Protein AF-A0A924Z3X6-F1 (afdb_monomer_lite)

Structure (mmCIF, N/CA/C/O backbone):
data_AF-A0A924Z3X6-F1
#
_entry.id   AF-A0A924Z3X6-F1
#
loop_
_atom_site.group_PDB
_atom_site.id
_atom_site.type_symbol
_atom_site.label_atom_id
_atom_site.label_alt_id
_atom_site.label_comp_id
_atom_site.label_asym_id
_atom_site.label_entity_id
_atom_site.label_seq_id
_atom_site.pdbx_PDB_ins_code
_atom_site.Cartn_x
_atom_site.Cartn_y
_atom_site.Cartn_z
_atom_site.occupancy
_atom_site.B_iso_or_equiv
_atom_site.auth_seq_id
_atom_site.auth_comp_id
_atom_site.auth_asym_id
_atom_site.auth_atom_id
_atom_site.pdbx_PDB_model_num
ATOM 1 N N . MET A 1 1 ? -10.266 22.240 -8.077 1.00 34.47 1 MET A N 1
ATOM 2 C CA . MET A 1 1 ? -9.294 21.829 -9.109 1.00 34.47 1 MET A CA 1
ATOM 3 C C . MET A 1 1 ? -8.968 20.367 -8.883 1.00 34.47 1 MET A C 1
ATOM 5 O O . MET A 1 1 ? -8.424 20.039 -7.839 1.00 34.47 1 MET A O 1
ATOM 9 N N . THR 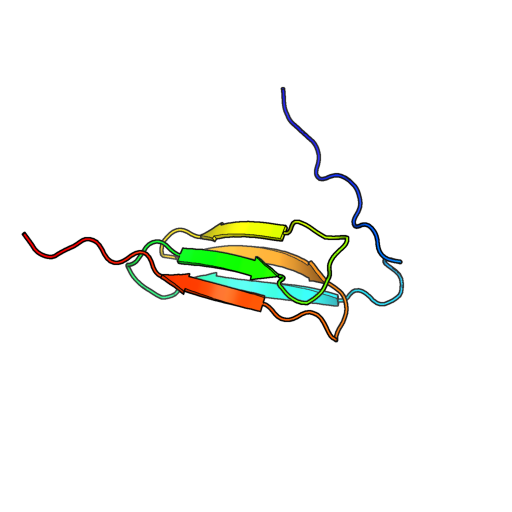A 1 2 ? -9.378 19.489 -9.792 1.00 40.59 2 THR A N 1
ATOM 10 C CA . THR A 1 2 ? -9.133 18.045 -9.683 1.00 40.59 2 THR A CA 1
ATOM 11 C C . THR A 1 2 ? -7.756 17.776 -10.281 1.00 40.59 2 THR A C 1
ATOM 13 O O . THR A 1 2 ? -7.613 17.759 -11.500 1.00 40.59 2 THR A O 1
ATOM 16 N N . GLN A 1 3 ? -6.715 17.669 -9.450 1.00 52.97 3 GLN A N 1
ATOM 17 C CA . GLN A 1 3 ? -5.399 17.279 -9.954 1.00 52.97 3 GLN A CA 1
ATOM 18 C C . GLN A 1 3 ? -5.442 15.794 -10.322 1.00 52.97 3 GLN A C 1
ATOM 20 O O . GLN A 1 3 ? -5.541 14.928 -9.454 1.00 52.97 3 GLN A O 1
ATOM 25 N N . LEU A 1 4 ? -5.416 15.518 -11.626 1.00 55.88 4 LEU A N 1
ATOM 26 C CA . LEU A 1 4 ? -5.138 14.194 -12.173 1.00 55.88 4 LEU A CA 1
ATOM 27 C C . LEU A 1 4 ? -3.767 13.738 -11.636 1.00 55.88 4 LEU A C 1
ATOM 29 O O . LEU A 1 4 ? -2.867 14.582 -11.570 1.00 55.88 4 LEU A O 1
ATOM 33 N N . PRO A 1 5 ? -3.569 12.462 -11.250 1.00 55.31 5 PRO A N 1
ATOM 34 C CA . PRO A 1 5 ? -2.264 12.003 -10.795 1.00 55.31 5 PRO A CA 1
ATOM 35 C C . PRO A 1 5 ? -1.250 12.274 -11.907 1.00 55.31 5 PRO A C 1
ATOM 37 O O . PRO A 1 5 ? -1.377 11.738 -13.009 1.00 55.31 5 PRO A O 1
ATOM 40 N N . SER A 1 6 ? -0.278 13.149 -11.642 1.00 58.00 6 SER A N 1
ATOM 41 C CA . SER A 1 6 ? 0.859 13.350 -12.533 1.00 58.00 6 SER A CA 1
ATOM 42 C C . SER A 1 6 ? 1.494 11.989 -12.785 1.00 58.00 6 SER A C 1
ATOM 44 O O . SER A 1 6 ? 1.664 11.213 -11.839 1.00 58.00 6 SER A O 1
ATOM 46 N N . ALA A 1 7 ? 1.786 11.690 -14.053 1.00 60.78 7 ALA A N 1
ATOM 47 C CA . ALA A 1 7 ? 2.412 10.434 -14.433 1.00 60.78 7 ALA A CA 1
ATOM 48 C C . ALA A 1 7 ? 3.627 10.159 -13.529 1.00 60.78 7 ALA A C 1
ATOM 50 O O . ALA A 1 7 ? 4.333 11.106 -13.163 1.00 60.78 7 ALA A O 1
ATOM 51 N N . PRO A 1 8 ? 3.843 8.898 -13.126 1.00 62.09 8 PRO A N 1
ATOM 52 C CA . PRO A 1 8 ? 4.981 8.572 -12.294 1.00 62.09 8 PRO A CA 1
ATOM 53 C C . PRO A 1 8 ? 6.288 8.985 -12.995 1.00 62.09 8 PRO A C 1
ATOM 55 O O . PRO A 1 8 ? 6.377 8.910 -14.221 1.00 62.09 8 PRO A O 1
ATOM 58 N N . PRO A 1 9 ? 7.305 9.420 -12.238 1.00 67.94 9 PRO A N 1
ATOM 59 C CA . PRO A 1 9 ? 8.588 9.891 -12.766 1.00 67.94 9 PRO A CA 1
ATOM 60 C C . PRO A 1 9 ? 9.515 8.749 -13.222 1.00 67.94 9 PRO A C 1
ATOM 62 O O . PRO A 1 9 ? 10.720 8.951 -13.354 1.00 67.94 9 PRO A O 1
ATOM 65 N N . PHE A 1 10 ? 8.975 7.548 -13.410 1.00 70.50 10 PHE A N 1
ATOM 66 C CA . PHE A 1 10 ? 9.689 6.333 -13.779 1.00 70.50 10 PHE A CA 1
ATOM 67 C C . PHE A 1 10 ? 8.994 5.661 -14.959 1.00 70.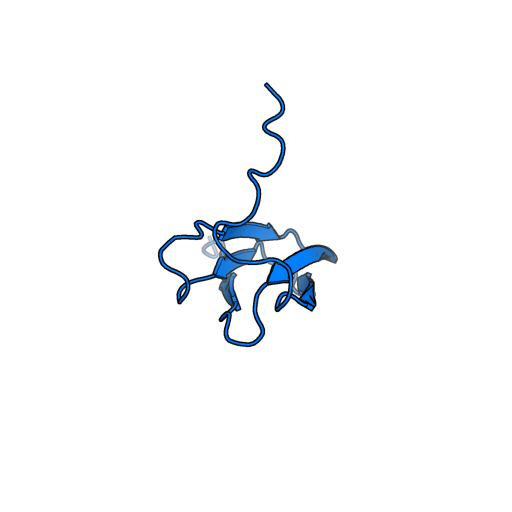50 10 PHE A C 1
ATOM 69 O O . PHE A 1 10 ? 7.799 5.867 -15.194 1.00 70.50 10 PHE A O 1
ATOM 76 N N . ASP A 1 11 ? 9.765 4.877 -15.711 1.00 71.81 11 ASP A N 1
ATOM 77 C CA . ASP A 1 11 ? 9.242 4.128 -16.843 1.00 71.81 11 ASP A CA 1
ATOM 78 C C . ASP A 1 11 ? 8.191 3.126 -16.346 1.00 71.81 11 ASP A C 1
ATOM 80 O O . ASP A 1 11 ? 8.435 2.320 -15.444 1.00 71.81 11 ASP A O 1
ATOM 84 N N . ARG A 1 12 ? 6.984 3.204 -16.911 1.00 71.50 12 ARG A N 1
ATOM 85 C CA . ARG A 1 12 ? 5.877 2.319 -16.527 1.00 71.50 12 ARG A CA 1
ATOM 86 C C . ARG A 1 12 ? 6.115 0.878 -16.961 1.00 71.50 12 ARG A C 1
ATOM 88 O O . ARG A 1 12 ? 5.414 -0.003 -16.479 1.00 71.50 12 ARG A O 1
ATOM 95 N N . THR A 1 13 ? 7.077 0.647 -17.853 1.00 76.88 13 THR A N 1
ATOM 96 C CA . THR A 1 13 ? 7.361 -0.673 -18.425 1.00 76.88 13 THR A CA 1
ATOM 97 C C . THR A 1 13 ? 7.745 -1.706 -17.357 1.00 76.88 13 THR A C 1
ATOM 99 O O . THR A 1 13 ? 7.379 -2.870 -17.495 1.00 76.88 13 THR A O 1
ATOM 102 N N . ASP A 1 14 ? 8.358 -1.266 -16.250 1.00 84.06 14 ASP A N 1
ATOM 103 C CA . ASP A 1 14 ? 8.780 -2.132 -15.134 1.00 84.06 14 ASP A CA 1
ATOM 104 C C . ASP A 1 14 ? 7.885 -2.007 -13.886 1.00 84.06 14 ASP A C 1
ATOM 106 O O . ASP A 1 14 ? 8.213 -2.510 -12.806 1.00 84.06 14 ASP A O 1
ATOM 110 N N . CYS A 1 15 ? 6.748 -1.317 -14.004 1.00 89.50 15 CYS A N 1
ATOM 111 C CA . CYS A 1 15 ? 5.817 -1.143 -12.896 1.00 89.50 15 CYS A CA 1
ATOM 112 C C . CYS A 1 15 ? 4.839 -2.312 -12.789 1.00 89.50 15 CYS A C 1
ATOM 114 O O . CYS A 1 15 ? 4.277 -2.780 -13.777 1.00 89.50 15 CYS A O 1
ATOM 116 N N . ILE A 1 16 ? 4.564 -2.722 -11.556 1.00 92.69 16 ILE A N 1
ATOM 117 C CA . ILE A 1 16 ? 3.517 -3.682 -11.223 1.00 92.69 16 ILE A CA 1
ATOM 118 C C . ILE A 1 16 ? 2.338 -2.977 -10.552 1.00 92.69 16 ILE A C 1
ATOM 120 O O . ILE A 1 16 ? 2.483 -1.908 -9.955 1.00 92.69 16 ILE A O 1
ATOM 124 N N . LEU A 1 17 ? 1.158 -3.597 -10.625 1.00 94.00 17 LEU A N 1
ATOM 125 C CA . LEU A 1 17 ? -0.001 -3.161 -9.855 1.00 94.00 17 LEU A CA 1
ATOM 126 C C . LEU A 1 17 ? 0.118 -3.667 -8.412 1.00 94.00 17 LEU A C 1
ATOM 128 O O . LEU A 1 17 ? 0.040 -4.867 -8.150 1.00 94.00 17 LEU A O 1
ATOM 132 N N . CYS A 1 18 ? 0.249 -2.738 -7.475 1.00 94.75 18 CYS A N 1
ATOM 133 C CA . CYS A 1 18 ? 0.304 -2.997 -6.044 1.00 94.75 18 CYS A CA 1
ATOM 134 C C . CYS A 1 18 ? -1.091 -2.880 -5.417 1.00 94.75 18 CYS A C 1
ATOM 136 O O . CYS A 1 18 ? -1.865 -1.975 -5.742 1.00 94.75 18 CYS A O 1
ATOM 138 N N . HIS A 1 19 ? -1.394 -3.769 -4.467 1.00 96.50 19 HIS A N 1
ATOM 139 C CA . HIS A 1 19 ? -2.634 -3.756 -3.692 1.00 96.50 19 HIS A CA 1
ATOM 140 C C . HIS A 1 19 ? -2.338 -3.836 -2.195 1.00 96.50 19 HIS A C 1
ATOM 142 O O . HIS A 1 19 ? -1.687 -4.770 -1.728 1.00 96.50 19 HIS A O 1
ATOM 148 N N . TYR A 1 20 ? -2.884 -2.885 -1.440 1.00 97.56 20 TYR A N 1
ATOM 149 C CA . TYR A 1 20 ? -2.839 -2.868 0.017 1.00 97.56 20 TYR A CA 1
ATOM 150 C C . TYR A 1 20 ? -4.236 -2.620 0.590 1.00 97.56 20 TYR A C 1
ATOM 152 O O . TYR A 1 20 ? -5.001 -1.819 0.054 1.00 97.56 20 TYR A O 1
ATOM 160 N N . ILE A 1 21 ? -4.565 -3.277 1.702 1.00 97.50 21 ILE A N 1
ATOM 161 C CA . ILE A 1 21 ? -5.799 -3.029 2.452 1.00 97.50 21 ILE A CA 1
ATOM 162 C C . ILE A 1 21 ? -5.462 -2.682 3.898 1.00 97.50 21 ILE A C 1
ATOM 164 O O . ILE A 1 21 ? -4.757 -3.431 4.576 1.00 97.50 21 ILE A O 1
ATOM 168 N N . ASN A 1 22 ? -6.003 -1.566 4.390 1.00 97.38 22 ASN A N 1
ATOM 16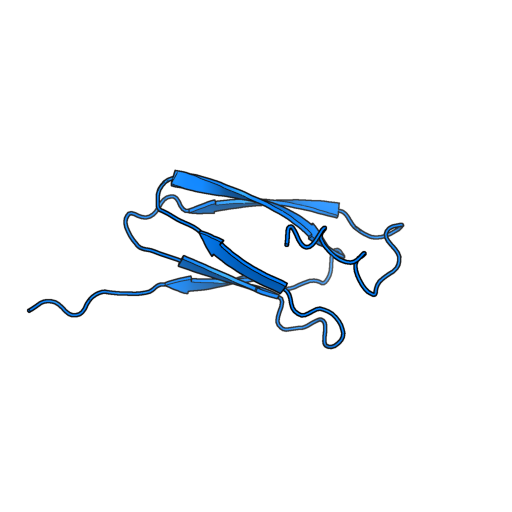9 C CA . ASN A 1 22 ? -5.941 -1.262 5.814 1.00 97.38 22 ASN A CA 1
ATOM 170 C C . ASN A 1 22 ? -6.983 -2.121 6.545 1.00 97.38 22 ASN A C 1
ATOM 172 O O . ASN A 1 22 ? -8.144 -1.741 6.672 1.00 97.38 22 ASN A O 1
ATOM 176 N N . ALA A 1 23 ? -6.568 -3.295 7.015 1.00 96.75 23 ALA A N 1
ATOM 177 C CA . ALA A 1 23 ? -7.404 -4.183 7.824 1.00 96.75 23 ALA A CA 1
ATOM 178 C C . ALA A 1 23 ? -7.476 -3.777 9.314 1.00 96.75 23 ALA A C 1
ATOM 180 O O . ALA A 1 23 ? -8.099 -4.476 10.110 1.00 96.75 23 ALA A O 1
ATOM 181 N N . SER A 1 24 ? -6.831 -2.673 9.709 1.00 95.50 24 SER A N 1
ATOM 182 C CA . SER A 1 24 ? -6.885 -2.152 11.077 1.00 95.50 24 SER A CA 1
ATOM 183 C C . SER A 1 24 ? -8.054 -1.182 11.272 1.00 95.50 24 SER A C 1
ATOM 185 O O . SER A 1 24 ? -8.601 -0.641 10.314 1.00 95.50 24 SER A O 1
ATOM 187 N N . SER A 1 25 ? -8.387 -0.895 12.532 1.00 95.31 25 SER A N 1
ATOM 188 C CA . SER A 1 25 ? -9.360 0.145 12.904 1.00 95.31 25 SER A CA 1
ATOM 189 C C . SER A 1 25 ? -8.737 1.539 13.058 1.00 95.31 25 SER A C 1
ATOM 191 O O . SER A 1 25 ? -9.385 2.444 13.578 1.00 95.31 25 SER A O 1
ATOM 193 N N . GLN A 1 26 ? -7.472 1.720 12.667 1.00 95.25 26 GLN A N 1
ATOM 194 C CA . GLN A 1 26 ? -6.733 2.975 12.821 1.00 95.25 26 GLN A CA 1
ATOM 195 C C . GLN A 1 26 ? -6.487 3.627 11.462 1.00 95.25 26 GLN A C 1
ATOM 197 O O . GLN A 1 26 ? -6.379 2.949 10.439 1.00 95.25 26 GLN A O 1
ATOM 202 N N . LEU A 1 27 ? -6.396 4.956 11.449 1.00 95.38 27 LEU A N 1
ATOM 203 C CA . LEU A 1 27 ? -6.022 5.700 10.253 1.00 95.38 27 LEU A CA 1
ATOM 204 C C . LEU A 1 27 ? -4.548 5.434 9.931 1.00 95.38 27 LEU A C 1
ATOM 206 O O . LEU A 1 27 ? -3.688 5.537 10.808 1.00 95.38 27 LEU A O 1
ATOM 210 N N . GLN A 1 28 ? -4.267 5.103 8.674 1.00 97.56 28 GLN A N 1
ATOM 211 C CA . GLN A 1 28 ? -2.920 4.809 8.200 1.00 97.56 28 GLN A CA 1
ATOM 212 C C . GLN A 1 28 ? -2.487 5.798 7.125 1.00 97.56 28 GLN A C 1
ATOM 214 O O . GLN A 1 28 ? -3.319 6.316 6.383 1.00 97.56 28 GLN A O 1
ATOM 219 N N . MET A 1 29 ? -1.184 6.021 7.024 1.00 96.50 29 MET A N 1
ATOM 220 C CA . MET A 1 29 ? -0.545 6.756 5.943 1.00 96.50 29 MET A CA 1
ATOM 221 C C . MET A 1 29 ? 0.470 5.836 5.272 1.00 96.50 29 MET A C 1
ATOM 223 O O . MET A 1 29 ? 1.387 5.343 5.922 1.00 96.50 29 MET A O 1
ATOM 227 N N . ALA A 1 30 ? 0.285 5.588 3.981 1.00 96.69 30 ALA A N 1
ATOM 228 C CA . ALA A 1 30 ? 1.209 4.824 3.163 1.00 96.69 30 ALA A CA 1
ATOM 229 C C . ALA A 1 30 ? 2.140 5.760 2.395 1.00 96.69 30 ALA A C 1
ATOM 231 O O . ALA A 1 30 ? 1.667 6.712 1.770 1.00 96.69 30 ALA A O 1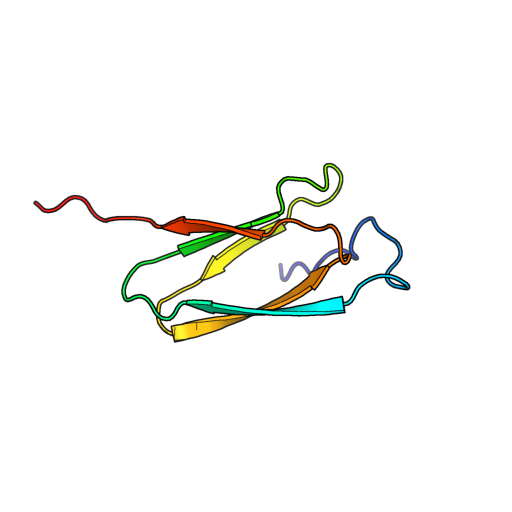
ATOM 232 N N . GLN A 1 31 ? 3.436 5.463 2.408 1.00 95.50 31 GLN A N 1
ATOM 233 C CA . GLN A 1 31 ? 4.469 6.253 1.747 1.00 95.50 31 GLN A CA 1
ATOM 234 C C . GLN A 1 31 ? 5.442 5.352 0.986 1.00 95.50 31 GLN A C 1
ATOM 236 O O . GLN A 1 31 ? 5.759 4.261 1.450 1.00 95.50 31 GLN A O 1
ATOM 241 N N . VAL A 1 32 ? 5.937 5.818 -0.164 1.00 94.38 32 VAL A N 1
ATOM 242 C CA . VAL A 1 32 ? 7.101 5.201 -0.822 1.00 94.38 32 VAL A CA 1
ATOM 243 C C . VAL A 1 32 ? 8.341 6.034 -0.523 1.00 94.38 32 VAL A C 1
ATOM 245 O O . VAL A 1 32 ? 8.362 7.227 -0.824 1.00 94.38 32 VAL A O 1
ATOM 248 N N . THR A 1 33 ? 9.356 5.429 0.097 1.00 92.88 33 THR A N 1
ATOM 249 C CA . THR A 1 33 ? 10.490 6.167 0.693 1.00 92.88 33 THR A CA 1
ATOM 250 C C . THR A 1 33 ? 11.801 6.044 -0.076 1.00 92.88 33 THR A C 1
ATOM 252 O O . THR A 1 33 ? 12.665 6.911 0.044 1.00 92.88 33 THR A O 1
ATOM 255 N N . ASN A 1 34 ? 11.956 5.015 -0.906 1.00 92.06 34 ASN A N 1
ATOM 256 C CA . ASN A 1 34 ? 13.210 4.724 -1.604 1.00 92.06 34 ASN A CA 1
ATOM 257 C C . ASN A 1 34 ? 13.267 5.234 -3.055 1.00 92.06 34 ASN A C 1
ATOM 259 O O . ASN A 1 34 ? 14.270 5.020 -3.731 1.00 92.06 34 ASN A O 1
ATOM 263 N N . LEU A 1 35 ? 12.223 5.921 -3.530 1.00 88.44 35 LEU A N 1
ATOM 264 C CA . LEU A 1 35 ? 12.150 6.488 -4.880 1.00 88.44 35 LEU A CA 1
ATOM 265 C C . LEU A 1 35 ? 12.146 8.031 -4.811 1.00 88.44 35 LEU A C 1
ATOM 267 O O . LEU A 1 35 ? 11.084 8.639 -4.681 1.00 88.44 35 LEU A O 1
ATOM 271 N N . PRO A 1 36 ? 13.312 8.704 -4.904 1.00 78.44 36 PRO A N 1
ATOM 272 C CA . PRO A 1 36 ? 13.457 10.125 -4.556 1.00 78.44 36 PRO A CA 1
ATOM 273 C C . PRO A 1 36 ? 12.697 11.094 -5.474 1.00 78.44 36 PRO A C 1
ATOM 275 O O . PRO A 1 36 ? 12.335 12.193 -5.052 1.00 78.44 36 PRO A O 1
ATOM 278 N N . SER A 1 37 ? 12.432 10.714 -6.724 1.00 81.81 37 SER A N 1
ATOM 279 C CA . SER A 1 37 ? 11.629 11.518 -7.651 1.00 81.81 37 SER A CA 1
ATOM 280 C C . SER A 1 37 ? 10.123 11.371 -7.410 1.00 81.81 37 SER A C 1
ATOM 282 O O . SER A 1 37 ? 9.345 12.196 -7.894 1.00 81.81 37 SER A O 1
ATOM 284 N N . TRP A 1 38 ? 9.692 10.356 -6.653 1.00 85.62 38 TRP A N 1
ATOM 285 C CA . TRP A 1 38 ? 8.290 10.001 -6.488 1.00 85.62 38 TRP A CA 1
ATOM 286 C C . TRP A 1 38 ? 7.769 10.332 -5.095 1.00 85.62 38 TRP A C 1
ATOM 288 O O . TRP A 1 38 ? 7.955 9.605 -4.125 1.00 85.62 38 TRP A O 1
ATOM 298 N N . LYS A 1 39 ? 7.031 11.438 -5.011 1.00 84.19 39 LYS A N 1
ATOM 299 C CA . LYS A 1 39 ? 6.320 11.828 -3.792 1.00 84.19 39 LYS A CA 1
ATOM 300 C C . LYS A 1 39 ? 4.988 11.088 -3.711 1.00 84.19 39 LYS A C 1
ATOM 302 O O . LYS A 1 39 ? 3.941 11.629 -4.070 1.00 84.19 39 LYS A O 1
ATOM 307 N N . PHE A 1 40 ? 5.045 9.830 -3.287 1.00 90.81 40 PHE A N 1
ATOM 308 C CA . PHE A 1 40 ? 3.859 9.028 -3.016 1.00 90.81 40 PHE A CA 1
ATOM 309 C C . PHE A 1 40 ? 3.542 9.031 -1.526 1.00 90.81 40 PHE A C 1
ATOM 311 O O . PHE A 1 40 ? 4.291 8.477 -0.730 1.00 90.81 40 PHE A O 1
ATOM 318 N N . GLU A 1 41 ? 2.406 9.624 -1.175 1.00 94.00 41 GLU A N 1
ATOM 319 C CA . GLU A 1 41 ? 1.848 9.607 0.175 1.00 94.00 41 GLU A CA 1
ATOM 320 C C . GLU A 1 41 ? 0.325 9.512 0.076 1.00 94.00 41 GLU A C 1
ATOM 322 O O . GLU A 1 41 ? -0.304 10.259 -0.685 1.00 94.00 41 GLU A O 1
ATOM 327 N N . ARG A 1 42 ? -0.284 8.559 0.783 1.00 95.56 42 ARG A N 1
ATOM 328 C CA . ARG A 1 42 ? -1.732 8.327 0.747 1.00 95.56 42 ARG A CA 1
ATOM 329 C C . ARG A 1 42 ? -2.264 7.944 2.118 1.00 95.56 42 ARG A C 1
ATOM 331 O O . ARG A 1 42 ? -1.798 6.986 2.72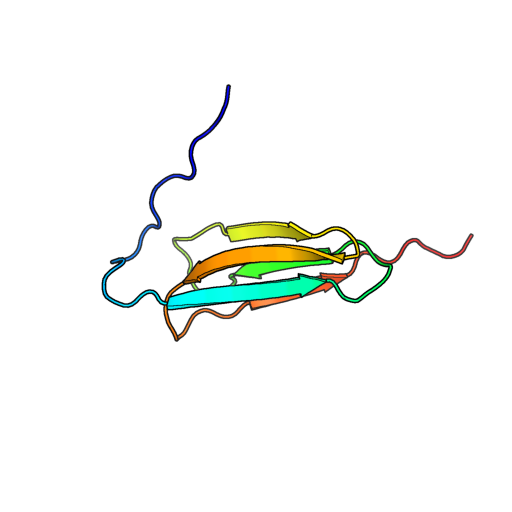3 1.00 95.56 42 ARG A O 1
ATOM 338 N N . MET A 1 43 ? -3.309 8.640 2.554 1.00 96.25 43 MET A N 1
ATOM 339 C CA . MET A 1 43 ? -4.099 8.230 3.712 1.00 96.25 43 MET A CA 1
ATOM 340 C C . MET A 1 43 ? -4.997 7.047 3.347 1.00 96.25 43 MET A C 1
ATOM 342 O O . MET A 1 43 ? -5.624 7.042 2.284 1.00 96.25 43 MET A O 1
ATOM 346 N N . ILE A 1 44 ? -5.072 6.060 4.236 1.00 96.69 44 ILE A N 1
ATOM 347 C CA . ILE A 1 44 ? -5.866 4.844 4.076 1.00 96.69 44 ILE A CA 1
ATOM 348 C C . ILE A 1 44 ? -6.750 4.676 5.310 1.00 96.69 44 ILE A C 1
ATOM 350 O O . ILE A 1 44 ? -6.275 4.381 6.411 1.00 96.69 44 ILE A O 1
ATOM 354 N N . PHE A 1 45 ? -8.052 4.863 5.127 1.00 96.31 45 PHE A N 1
ATOM 355 C CA . PHE A 1 45 ? -9.043 4.657 6.179 1.00 96.31 45 PHE A CA 1
ATOM 356 C C . PHE A 1 45 ? -9.220 3.163 6.506 1.00 96.31 45 PHE A C 1
ATOM 358 O O . PHE A 1 45 ? -8.923 2.314 5.661 1.00 96.31 45 PHE A O 1
ATOM 365 N N . PRO A 1 46 ? -9.727 2.819 7.704 1.00 97.06 46 PRO A N 1
ATOM 366 C CA . PRO A 1 46 ? -10.108 1.448 8.039 1.00 97.06 46 PRO A CA 1
ATOM 367 C C . PRO A 1 46 ? -10.975 0.797 6.953 1.00 97.06 46 PRO A C 1
ATOM 369 O O . PRO A 1 46 ? -11.980 1.360 6.523 1.00 97.06 46 PRO A O 1
ATOM 372 N N . GLY A 1 47 ? -10.568 -0.383 6.486 1.00 96.25 47 GLY A N 1
ATOM 373 C CA . GLY A 1 47 ? -11.234 -1.143 5.425 1.00 96.25 47 GLY A CA 1
ATOM 374 C C . GLY A 1 47 ? -11.000 -0.632 3.998 1.00 96.25 47 GLY A C 1
ATOM 375 O O . GLY A 1 47 ? -11.424 -1.288 3.043 1.00 96.25 47 GLY A O 1
ATOM 376 N N . GLN A 1 48 ? -10.323 0.504 3.811 1.00 97.81 48 GLN A N 1
ATOM 377 C CA . GLN A 1 48 ? -10.040 1.042 2.484 1.00 97.81 48 GLN A CA 1
ATOM 378 C C . GLN A 1 48 ? -8.949 0.230 1.774 1.00 97.81 48 GLN A C 1
ATOM 380 O O . GLN A 1 48 ? -7.962 -0.205 2.374 1.00 97.81 48 GLN A O 1
ATOM 385 N N . ARG A 1 49 ? -9.1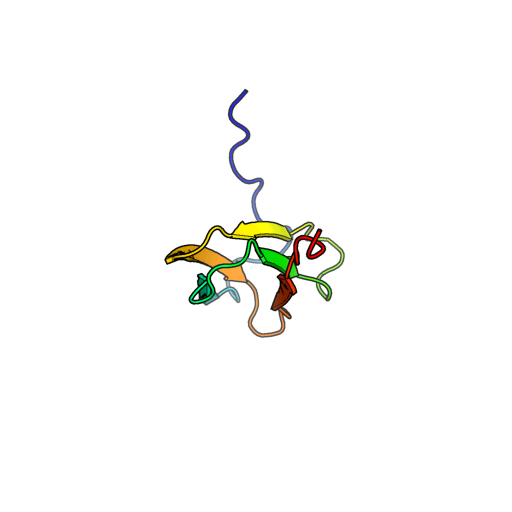26 0.074 0.459 1.00 97.06 49 ARG A N 1
ATOM 386 C CA . ARG A 1 49 ? -8.139 -0.507 -0.453 1.00 97.06 49 ARG A CA 1
ATOM 387 C C . ARG A 1 49 ? -7.364 0.603 -1.155 1.00 97.06 49 ARG A C 1
ATOM 389 O O . ARG A 1 49 ? -7.966 1.526 -1.704 1.00 97.06 49 ARG A O 1
ATOM 396 N N . LEU A 1 50 ? -6.045 0.485 -1.154 1.00 96.50 50 LEU A N 1
ATOM 397 C CA . LEU A 1 50 ? -5.131 1.302 -1.935 1.00 96.50 50 LEU A CA 1
ATOM 398 C C . LEU A 1 50 ? -4.622 0.467 -3.114 1.00 96.50 50 LEU A C 1
ATOM 400 O O . LEU A 1 50 ? -4.042 -0.601 -2.922 1.00 96.50 50 LEU A O 1
ATOM 404 N N . LEU A 1 51 ? -4.841 0.976 -4.325 1.00 96.19 51 LEU A N 1
ATOM 405 C CA . LEU A 1 51 ? -4.275 0.455 -5.567 1.00 96.19 51 LEU A CA 1
ATOM 406 C C . LEU A 1 51 ? -3.353 1.515 -6.161 1.00 96.19 51 LEU A C 1
ATOM 408 O O . LEU A 1 51 ? -3.732 2.687 -6.233 1.00 96.19 51 LEU A O 1
ATOM 412 N N . PHE A 1 52 ? -2.152 1.114 -6.564 1.00 92.81 52 PHE A N 1
ATOM 413 C CA . PHE A 1 52 ? -1.170 2.007 -7.174 1.00 92.81 52 PHE A CA 1
ATOM 414 C C . PHE A 1 52 ? -0.160 1.218 -8.014 1.00 92.81 52 PHE A C 1
ATOM 416 O O . PHE A 1 52 ? 0.012 0.023 -7.803 1.00 92.81 52 PHE A O 1
ATOM 423 N N . GLU A 1 53 ? 0.490 1.879 -8.969 1.00 92.19 53 GLU A N 1
ATOM 424 C CA . GLU A 1 53 ? 1.568 1.290 -9.772 1.00 92.19 53 GLU A CA 1
ATOM 425 C C . GLU A 1 53 ? 2.922 1.666 -9.168 1.00 92.19 53 GLU A C 1
ATOM 427 O O . GLU A 1 53 ? 3.122 2.827 -8.800 1.00 92.19 53 GLU A O 1
ATOM 432 N N . ALA A 1 54 ? 3.836 0.701 -9.064 1.00 92.19 54 ALA A N 1
ATOM 433 C CA . ALA A 1 54 ? 5.190 0.920 -8.563 1.00 92.19 54 ALA A CA 1
ATOM 434 C C . ALA A 1 54 ? 6.193 -0.064 -9.192 1.00 92.19 54 ALA A C 1
ATOM 436 O O . ALA A 1 54 ? 5.803 -1.187 -9.518 1.00 92.19 54 ALA A O 1
ATOM 437 N N . PRO A 1 55 ? 7.477 0.307 -9.315 1.00 91.94 55 PRO A N 1
ATOM 438 C CA . PRO A 1 55 ? 8.560 -0.633 -9.600 1.00 91.94 55 PRO A CA 1
ATOM 439 C C . PRO A 1 55 ? 8.663 -1.751 -8.549 1.00 91.94 55 PRO A C 1
ATOM 441 O O . PRO A 1 55 ? 8.273 -1.565 -7.395 1.00 91.94 55 PRO A O 1
ATOM 444 N N . LEU A 1 56 ? 9.230 -2.901 -8.928 1.00 90.81 56 LEU A N 1
ATOM 445 C CA . LEU A 1 56 ? 9.410 -4.058 -8.033 1.00 90.81 56 LEU A CA 1
ATOM 446 C C . LEU A 1 56 ? 10.292 -3.774 -6.808 1.00 90.81 56 LEU A C 1
ATOM 448 O O . LEU A 1 56 ? 10.144 -4.432 -5.782 1.00 90.81 56 LEU A O 1
ATOM 452 N N . ASP A 1 57 ? 11.216 -2.825 -6.919 1.00 91.44 57 ASP A N 1
ATOM 453 C CA . ASP A 1 57 ? 12.125 -2.421 -5.851 1.00 91.44 57 ASP A CA 1
ATOM 454 C C . ASP A 1 57 ? 11.540 -1.323 -4.948 1.00 91.44 57 ASP A C 1
ATOM 456 O O . ASP A 1 57 ? 12.179 -0.946 -3.967 1.00 91.44 57 ASP A O 1
ATOM 460 N N . ALA A 1 58 ? 10.333 -0.817 -5.223 1.00 92.56 58 ALA A N 1
ATOM 461 C CA . ALA A 1 58 ? 9.684 0.192 -4.393 1.00 92.56 58 ALA A CA 1
ATOM 462 C C . ALA A 1 58 ? 9.340 -0.350 -2.993 1.00 92.56 58 ALA A C 1
ATOM 464 O O . ALA A 1 58 ? 8.758 -1.423 -2.835 1.00 92.56 58 ALA A O 1
ATOM 465 N N . LEU A 1 59 ? 9.640 0.440 -1.963 1.00 95.25 59 LEU A N 1
ATOM 466 C CA . LEU A 1 59 ? 9.359 0.123 -0.568 1.00 95.25 59 LEU A CA 1
ATOM 467 C C . LEU A 1 59 ? 8.147 0.919 -0.089 1.00 95.25 59 LEU A C 1
ATOM 469 O O . LEU A 1 59 ? 8.189 2.146 -0.036 1.00 95.25 59 LEU A O 1
ATOM 473 N N . LEU A 1 60 ? 7.074 0.207 0.265 1.00 95.56 60 LEU A N 1
ATOM 474 C CA . LEU A 1 60 ? 5.870 0.785 0.856 1.00 95.56 60 LEU A CA 1
ATOM 475 C C . LEU A 1 60 ? 5.966 0.751 2.384 1.00 95.56 60 LEU A C 1
ATOM 477 O O . LEU A 1 60 ? 5.895 -0.314 2.998 1.00 95.56 60 LEU A O 1
ATOM 481 N N . GLU A 1 61 ? 6.066 1.920 3.000 1.00 97.00 61 GLU A N 1
ATOM 482 C CA . GLU A 1 61 ? 6.014 2.086 4.449 1.00 97.00 61 GLU A CA 1
ATOM 483 C C . GLU A 1 61 ? 4.605 2.478 4.894 1.00 97.00 61 GLU A C 1
ATOM 485 O O . GLU A 1 61 ? 3.946 3.300 4.256 1.00 97.00 61 GLU A O 1
ATOM 490 N N . ILE A 1 62 ? 4.136 1.886 5.997 1.00 96.69 62 ILE A N 1
ATOM 491 C CA . ILE A 1 62 ? 2.818 2.160 6.579 1.00 96.69 62 ILE A CA 1
ATOM 492 C C . ILE A 1 62 ? 2.999 2.765 7.968 1.00 96.69 62 ILE A C 1
ATOM 494 O O . ILE A 1 62 ? 3.454 2.102 8.902 1.00 96.69 62 ILE A O 1
ATOM 498 N N . TYR A 1 63 ? 2.570 4.010 8.114 1.00 96.44 63 TYR A N 1
ATOM 499 C CA . TYR A 1 63 ? 2.537 4.736 9.374 1.00 96.44 63 TYR A CA 1
ATOM 500 C C . TYR A 1 63 ? 1.128 4.689 9.953 1.00 96.44 63 TYR A C 1
ATOM 502 O O . TYR A 1 63 ? 0.150 4.943 9.253 1.00 96.44 63 TYR A O 1
ATOM 510 N N . ILE A 1 64 ? 1.004 4.367 11.238 1.00 94.81 64 ILE A N 1
ATOM 511 C CA . ILE A 1 64 ? -0.292 4.280 11.911 1.00 94.81 64 ILE A CA 1
ATOM 512 C C . ILE A 1 64 ? -0.460 5.482 12.834 1.00 94.81 64 ILE A C 1
ATOM 514 O O . ILE A 1 64 ? 0.318 5.669 13.771 1.00 94.81 64 ILE A O 1
ATOM 518 N N . HIS A 1 65 ? -1.519 6.260 12.620 1.00 84.88 65 HIS A N 1
ATOM 519 C CA . HIS A 1 65 ? -1.907 7.302 13.558 1.00 84.88 65 HIS A CA 1
ATOM 520 C C . HIS A 1 65 ? -2.672 6.674 14.720 1.00 84.88 65 HIS A C 1
ATOM 522 O O . HIS A 1 65 ? -3.816 6.236 14.583 1.00 84.88 65 HIS A O 1
ATOM 528 N N . ARG A 1 66 ? -2.038 6.642 15.891 1.00 80.19 66 ARG A N 1
ATOM 529 C CA . ARG A 1 66 ? -2.711 6.309 17.146 1.00 80.19 66 ARG A CA 1
ATOM 530 C C . ARG A 1 66 ? -3.246 7.596 17.758 1.00 80.19 66 ARG A C 1
ATOM 532 O O . ARG A 1 66 ? -2.471 8.503 18.045 1.00 80.19 66 ARG A O 1
ATOM 539 N N . ALA A 1 67 ? -4.557 7.672 17.967 1.00 69.88 67 ALA A N 1
ATOM 540 C CA . ALA A 1 67 ? -5.103 8.675 18.870 1.00 69.88 67 ALA A CA 1
ATOM 541 C C . ALA A 1 67 ? -4.557 8.396 20.280 1.00 69.88 67 ALA A C 1
ATOM 543 O O . ALA A 1 67 ? -4.540 7.240 20.714 1.00 69.88 67 ALA A O 1
ATOM 544 N N . ALA A 1 68 ? -4.076 9.427 20.975 1.00 62.97 68 ALA A N 1
ATOM 545 C CA . ALA A 1 68 ? -3.705 9.295 22.378 1.00 62.97 68 ALA A CA 1
ATOM 546 C C . ALA A 1 68 ? -4.958 8.916 23.184 1.00 62.97 68 ALA A C 1
ATOM 548 O O . ALA A 1 68 ? -5.997 9.562 23.045 1.00 62.97 68 ALA A O 1
ATOM 549 N N . ALA A 1 69 ? -4.873 7.859 23.995 1.00 59.75 69 ALA A N 1
ATOM 550 C CA . ALA A 1 69 ? -5.924 7.547 24.956 1.00 59.75 69 ALA A CA 1
ATOM 551 C C . ALA A 1 69 ? -6.009 8.718 25.946 1.00 59.75 69 ALA A C 1
ATOM 553 O O . ALA A 1 69 ? -5.011 9.037 26.592 1.00 59.75 69 ALA A O 1
ATOM 554 N N . THR A 1 70 ? -7.158 9.394 25.975 1.00 52.78 70 THR A N 1
ATOM 555 C CA . THR A 1 70 ? -7.470 10.464 26.935 1.00 52.78 70 THR A CA 1
ATOM 556 C C . THR A 1 70 ? -8.337 9.888 28.038 1.00 52.78 70 THR A C 1
ATOM 558 O O . THR A 1 70 ? -9.204 9.051 27.693 1.00 52.78 70 THR A O 1
#

Foldseek 3Di:
DDDDPDPFPDDLPQKDKDKDFQCDQFWKWKAFDPPVSDGDIDIHHHGRMDIDIDGPPTDIDIDTDDDPDD

Sequence (70 aa):
MTQLPSAPPFDRTDCILCHYINASSQLQMAQVTNLPSWKFERMIFPGQRLLFEAPLDALLEIYIHRAAAT

Secondary structure (DSSP, 8-state):
-----PPPSS-GGGEEEEEEE--SSSEEEEEE-S-TT---EEEE-TT-EEEEEEETT--EEEEEEPPPP-

pLDDT: mean 85.22, std 15.68, range [34.47, 97.81]

Radius of gyration: 13.69 Å; chains: 1; bounding box: 25×26×45 Å